Protein AF-A0A527ZCD8-F1 (afdb_monomer)

Structure (mmCIF, N/CA/C/O backbone):
data_AF-A0A527ZCD8-F1
#
_entry.id   AF-A0A527ZCD8-F1
#
loop_
_atom_site.group_PDB
_atom_site.id
_atom_site.type_symbol
_atom_site.label_atom_id
_atom_site.label_alt_id
_atom_site.label_comp_id
_atom_site.label_asym_id
_atom_site.label_entity_id
_atom_site.label_seq_id
_atom_site.pdbx_PDB_ins_code
_atom_site.Cartn_x
_atom_site.Cartn_y
_atom_site.Cartn_z
_atom_site.occupancy
_atom_site.B_iso_or_equiv
_atom_site.auth_seq_id
_atom_site.auth_comp_id
_atom_site.auth_asym_id
_atom_site.auth_atom_id
_atom_site.pdbx_PDB_model_num
ATOM 1 N N . ASN A 1 1 ? 20.587 1.169 -8.574 1.00 58.72 1 ASN A N 1
ATOM 2 C CA . ASN A 1 1 ? 19.930 -0.132 -8.830 1.00 58.72 1 ASN A CA 1
ATOM 3 C C . ASN A 1 1 ? 20.428 -1.143 -7.818 1.00 58.72 1 ASN A C 1
ATOM 5 O O . ASN A 1 1 ? 21.631 -1.314 -7.736 1.00 58.72 1 ASN A O 1
ATOM 9 N N . GLN A 1 2 ? 19.539 -1.773 -7.044 1.00 76.19 2 GLN A N 1
ATOM 10 C CA . GLN A 1 2 ? 19.919 -2.746 -6.000 1.00 76.19 2 GLN A CA 1
ATOM 11 C C . GLN A 1 2 ? 20.311 -4.122 -6.559 1.00 76.19 2 GLN A C 1
ATOM 13 O O . GLN A 1 2 ? 21.020 -4.866 -5.900 1.00 76.19 2 GLN A O 1
ATOM 18 N N . LEU A 1 3 ? 19.861 -4.446 -7.774 1.00 81.38 3 LEU A N 1
ATOM 19 C CA . LEU A 1 3 ? 20.125 -5.727 -8.436 1.00 81.38 3 LEU A CA 1
ATOM 20 C C . LEU A 1 3 ? 21.284 -5.662 -9.444 1.00 81.38 3 LEU A C 1
ATOM 22 O O . LEU A 1 3 ? 21.553 -6.650 -10.107 1.00 81.38 3 LEU A O 1
ATOM 26 N N . SER A 1 4 ? 21.938 -4.504 -9.604 1.00 87.94 4 SER A N 1
ATOM 27 C CA . SER A 1 4 ? 23.024 -4.292 -10.583 1.00 87.94 4 SER A CA 1
ATOM 28 C C . SER A 1 4 ? 22.717 -4.726 -12.030 1.00 87.94 4 SER A C 1
ATOM 30 O O . SER A 1 4 ? 23.634 -4.951 -12.810 1.00 87.94 4 SER A O 1
ATOM 32 N N . ILE A 1 5 ? 21.436 -4.790 -12.409 1.00 90.38 5 ILE A N 1
ATOM 33 C CA . ILE A 1 5 ? 20.973 -5.125 -13.764 1.00 90.38 5 ILE A CA 1
ATOM 34 C C . ILE A 1 5 ? 20.558 -3.877 -14.568 1.00 90.38 5 ILE A C 1
ATOM 36 O O . ILE A 1 5 ? 20.216 -2.836 -13.974 1.00 90.38 5 ILE A O 1
ATOM 40 N N . PRO A 1 6 ? 20.537 -3.968 -15.913 1.00 93.19 6 PRO A N 1
ATOM 41 C CA . PRO A 1 6 ? 19.943 -2.963 -16.789 1.00 93.19 6 PRO A CA 1
ATOM 42 C C . PRO A 1 6 ? 18.467 -2.682 -16.468 1.00 93.19 6 PRO A C 1
ATOM 44 O O . PRO A 1 6 ? 17.726 -3.538 -15.983 1.00 93.19 6 PRO A O 1
ATOM 47 N N . ARG A 1 7 ? 18.008 -1.462 -16.780 1.00 88.69 7 ARG A N 1
ATOM 48 C CA . ARG A 1 7 ? 16.610 -1.039 -16.556 1.00 88.69 7 ARG A CA 1
ATOM 49 C C . ARG A 1 7 ? 15.598 -1.894 -17.315 1.00 88.69 7 ARG A C 1
ATOM 51 O O . ARG A 1 7 ? 14.540 -2.192 -16.768 1.00 88.69 7 ARG A O 1
ATOM 58 N N . GLU A 1 8 ? 15.917 -2.265 -18.551 1.00 92.00 8 GLU A N 1
AT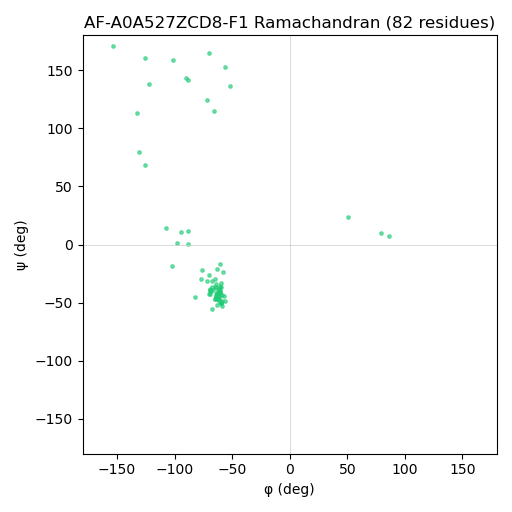OM 59 C CA . GLU A 1 8 ? 15.043 -3.100 -19.380 1.00 92.00 8 GLU A CA 1
ATOM 60 C C . GLU A 1 8 ? 14.857 -4.487 -18.7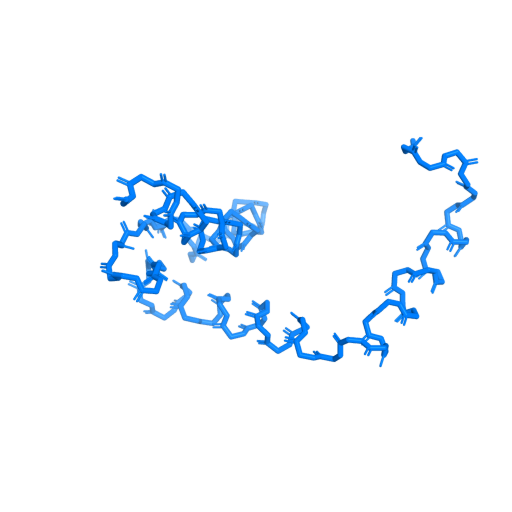65 1.00 92.00 8 GLU A C 1
ATOM 62 O O . GLU A 1 8 ? 13.728 -4.958 -18.632 1.00 92.00 8 GLU A O 1
ATOM 67 N N . GLU A 1 9 ? 15.948 -5.091 -18.291 1.00 92.06 9 GLU A N 1
ATOM 68 C CA . GLU A 1 9 ? 15.916 -6.384 -17.612 1.00 92.06 9 GLU A CA 1
ATOM 69 C C . GLU A 1 9 ? 15.100 -6.318 -16.313 1.00 92.06 9 GLU A C 1
ATOM 71 O O . GLU A 1 9 ? 14.244 -7.169 -16.069 1.00 92.06 9 GLU A O 1
ATOM 76 N N . ALA A 1 10 ? 15.270 -5.254 -15.521 1.00 92.50 10 ALA A N 1
ATOM 77 C CA . ALA A 1 10 ? 14.455 -5.028 -14.328 1.00 92.50 10 ALA A CA 1
ATOM 78 C C . ALA A 1 10 ? 12.955 -4.899 -14.661 1.00 92.50 10 ALA A C 1
ATOM 80 O O . ALA A 1 10 ? 12.110 -5.452 -13.954 1.00 92.50 10 ALA A O 1
ATOM 81 N N . GLY A 1 11 ? 12.612 -4.201 -15.748 1.00 91.25 11 GLY A N 1
ATOM 82 C CA . GLY A 1 11 ? 11.231 -4.066 -16.215 1.00 91.25 11 GLY A CA 1
ATOM 83 C C . GLY A 1 11 ? 10.626 -5.402 -16.652 1.00 91.25 11 GLY A C 1
ATOM 84 O O . GLY A 1 11 ? 9.513 -5.743 -16.239 1.00 91.25 11 GLY A O 1
ATOM 85 N N . ALA A 1 12 ? 11.375 -6.190 -17.425 1.00 93.56 12 ALA A N 1
ATOM 86 C CA . ALA A 1 12 ? 10.966 -7.528 -17.848 1.00 93.56 12 ALA A CA 1
ATOM 87 C C . ALA A 1 12 ? 10.763 -8.467 -16.648 1.00 93.56 12 ALA A C 1
ATOM 89 O O . ALA A 1 12 ? 9.774 -9.202 -16.594 1.00 93.56 12 ALA A O 1
ATOM 90 N N . TYR A 1 13 ? 11.647 -8.390 -15.651 1.00 92.12 13 TYR A N 1
ATOM 91 C CA . TYR A 1 13 ? 11.531 -9.155 -14.414 1.00 92.12 13 TYR A CA 1
ATOM 92 C C . TYR A 1 13 ? 10.248 -8.817 -13.644 1.00 92.12 13 TYR A C 1
ATOM 94 O O . TYR A 1 13 ? 9.492 -9.719 -13.281 1.00 92.12 13 TYR A O 1
ATOM 102 N N . ILE A 1 14 ? 9.949 -7.526 -13.450 1.00 90.38 14 ILE A N 1
ATOM 103 C CA . ILE A 1 14 ? 8.715 -7.074 -12.785 1.00 90.38 14 ILE A CA 1
ATOM 104 C C . ILE A 1 14 ? 7.476 -7.577 -13.535 1.00 90.38 14 ILE A C 1
ATOM 106 O O . ILE A 1 14 ? 6.527 -8.060 -12.912 1.00 90.38 14 ILE A O 1
ATOM 110 N N . LYS A 1 15 ? 7.474 -7.494 -14.871 1.00 92.25 15 LYS A N 1
ATOM 111 C CA . LYS A 1 15 ? 6.362 -7.982 -15.695 1.00 92.25 15 LYS A CA 1
ATOM 112 C C . LYS A 1 15 ? 6.126 -9.477 -15.469 1.00 92.25 15 LYS A C 1
ATOM 114 O O . LYS A 1 15 ? 5.018 -9.858 -15.095 1.00 92.25 15 LYS A O 1
ATOM 119 N N . LYS A 1 16 ? 7.178 -10.290 -15.603 1.00 94.81 16 LYS A N 1
ATOM 120 C CA . LYS A 1 16 ? 7.126 -11.746 -15.410 1.00 94.81 16 LYS A CA 1
ATOM 121 C C . LYS A 1 16 ? 6.701 -12.133 -13.992 1.00 94.81 16 LYS A C 1
ATOM 123 O O . LYS A 1 16 ? 5.959 -13.095 -13.809 1.00 94.81 16 LYS A O 1
ATOM 128 N N . TYR A 1 17 ? 7.145 -11.379 -12.986 1.00 93.81 17 TYR A N 1
ATOM 129 C CA . TYR A 1 17 ? 6.753 -11.588 -11.594 1.00 93.81 17 TYR A CA 1
ATOM 130 C C . TYR A 1 17 ? 5.235 -11.471 -11.417 1.00 93.81 17 TYR A C 1
ATOM 132 O O . TYR A 1 17 ? 4.602 -12.364 -10.862 1.00 93.81 17 TYR A O 1
ATOM 140 N N . PHE A 1 18 ? 4.628 -10.414 -11.956 1.00 92.50 18 PHE A N 1
ATOM 141 C CA . PHE A 1 18 ? 3.182 -10.237 -11.870 1.00 92.50 18 PHE A CA 1
ATOM 142 C C . PHE A 1 18 ? 2.377 -11.194 -12.755 1.00 92.50 18 PHE A C 1
ATOM 144 O O . PHE A 1 18 ? 1.270 -11.556 -12.376 1.00 92.50 18 PHE A O 1
ATOM 151 N N . GLU A 1 19 ? 2.904 -11.613 -13.908 1.00 93.94 19 GLU A N 1
ATOM 152 C CA . GLU A 1 19 ? 2.273 -12.664 -14.723 1.00 93.94 19 GLU A CA 1
ATOM 153 C C . GLU A 1 19 ? 2.194 -13.988 -13.960 1.00 93.94 19 GLU A C 1
ATOM 155 O O . GLU A 1 19 ? 1.195 -14.698 -14.040 1.00 93.94 19 GLU A O 1
ATOM 160 N N . ARG A 1 20 ? 3.234 -14.309 -13.183 1.00 96.44 20 ARG A N 1
ATOM 161 C CA . ARG A 1 20 ? 3.274 -15.528 -12.372 1.00 96.44 20 ARG A CA 1
ATOM 162 C C . ARG A 1 20 ? 2.429 -15.440 -11.103 1.00 96.44 20 ARG A C 1
ATOM 164 O O . ARG A 1 20 ? 1.931 -16.463 -10.642 1.00 96.44 20 ARG A O 1
ATOM 171 N N . PHE A 1 21 ? 2.274 -14.244 -10.544 1.00 94.81 21 PHE A N 1
ATOM 172 C CA . PHE A 1 21 ? 1.532 -14.003 -9.309 1.00 94.81 21 PHE A CA 1
ATOM 173 C C . PHE A 1 21 ? 0.448 -12.929 -9.515 1.00 94.81 21 PHE A C 1
ATOM 175 O O . PHE A 1 21 ? 0.551 -11.833 -8.953 1.00 94.81 21 PHE A O 1
ATOM 182 N N . PRO A 1 22 ? -0.606 -13.221 -10.305 1.00 91.62 22 PRO A N 1
ATOM 183 C CA . PRO A 1 22 ? -1.629 -12.234 -10.661 1.00 91.62 22 PRO A CA 1
ATOM 184 C C . PRO A 1 22 ? -2.353 -11.667 -9.433 1.00 91.62 22 PRO A C 1
ATOM 186 O O . PRO A 1 22 ? -2.558 -10.457 -9.356 1.00 91.62 22 PRO A O 1
ATOM 189 N N . GLY A 1 23 ? -2.596 -12.499 -8.412 1.00 95.00 23 GLY A N 1
ATOM 190 C CA . GLY A 1 23 ? -3.252 -12.084 -7.168 1.00 95.00 23 GLY A CA 1
ATOM 191 C C . GLY A 1 23 ? -2.517 -10.987 -6.385 1.00 95.00 23 GLY A C 1
ATOM 192 O O . GLY A 1 23 ? -3.122 -10.325 -5.546 1.00 95.00 23 GLY A O 1
ATOM 193 N N . ILE A 1 24 ? -1.230 -10.735 -6.667 1.00 94.44 24 ILE A N 1
ATOM 194 C CA . ILE A 1 24 ? -0.514 -9.594 -6.078 1.00 94.44 24 ILE A CA 1
ATOM 195 C C . ILE A 1 24 ? -1.063 -8.273 -6.630 1.00 94.44 24 ILE A C 1
ATOM 197 O O . ILE A 1 24 ? -1.216 -7.322 -5.864 1.00 94.44 24 ILE A O 1
ATOM 201 N N . ARG A 1 25 ? -1.381 -8.196 -7.932 1.00 92.69 25 ARG A N 1
ATOM 202 C CA . ARG A 1 25 ? -2.005 -6.994 -8.511 1.00 92.69 25 ARG A CA 1
ATOM 203 C C . ARG A 1 25 ? -3.391 -6.782 -7.928 1.00 92.69 25 ARG A C 1
ATOM 205 O O . ARG A 1 25 ? -3.664 -5.690 -7.443 1.00 92.69 25 ARG A O 1
ATOM 212 N N . ASP A 1 26 ? -4.188 -7.845 -7.868 1.00 95.25 26 ASP A N 1
ATOM 213 C CA . ASP A 1 26 ? -5.538 -7.791 -7.305 1.00 95.25 26 ASP A CA 1
ATOM 214 C C . ASP A 1 26 ? -5.512 -7.288 -5.857 1.00 95.25 26 ASP A C 1
ATOM 216 O O . ASP A 1 26 ? -6.268 -6.393 -5.485 1.00 95.25 26 ASP A O 1
ATOM 220 N N . TYR A 1 27 ? -4.579 -7.793 -5.043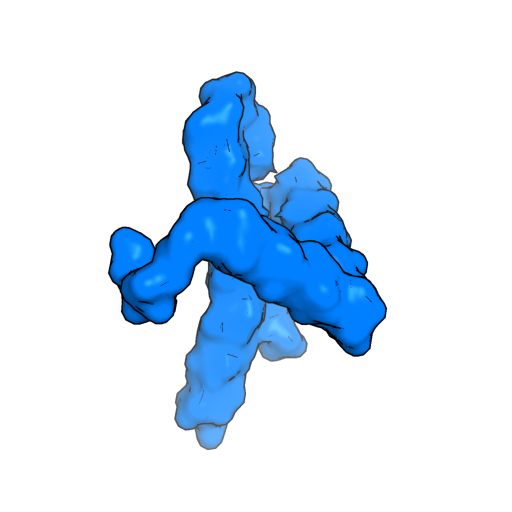 1.00 95.44 27 TYR A N 1
ATOM 221 C CA . TYR A 1 27 ? -4.389 -7.336 -3.669 1.00 95.44 27 TYR A CA 1
ATOM 222 C C . TYR A 1 27 ? -3.998 -5.854 -3.580 1.00 95.44 27 TYR A C 1
ATOM 224 O O . TYR A 1 27 ? -4.531 -5.121 -2.738 1.00 95.44 27 TYR A O 1
ATOM 232 N N . ILE A 1 28 ? -3.059 -5.412 -4.423 1.00 95.88 28 ILE A N 1
ATOM 233 C CA . ILE A 1 28 ? -2.609 -4.017 -4.483 1.00 95.88 28 ILE A CA 1
ATOM 234 C C . ILE A 1 28 ? -3.786 -3.104 -4.830 1.00 95.88 28 ILE A C 1
ATOM 236 O O . ILE A 1 28 ? -4.028 -2.124 -4.122 1.00 95.88 28 ILE A O 1
ATOM 240 N 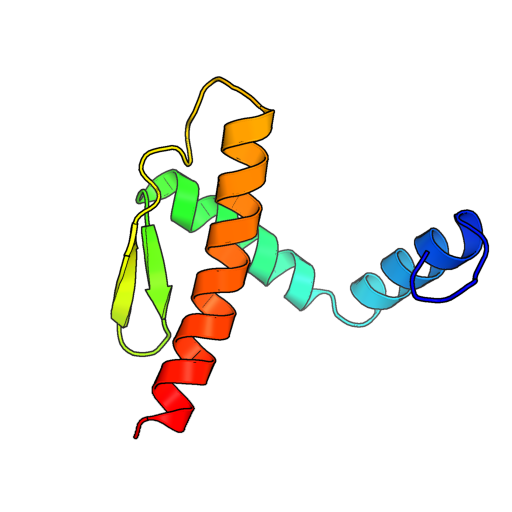N . ASP A 1 29 ? -4.526 -3.431 -5.884 1.00 96.19 29 ASP A N 1
ATOM 241 C CA . ASP A 1 29 ? -5.605 -2.593 -6.395 1.00 96.19 29 ASP A CA 1
ATOM 242 C C . ASP A 1 29 ? -6.797 -2.574 -5.436 1.00 96.19 29 ASP A C 1
ATOM 244 O O . ASP A 1 29 ? -7.294 -1.496 -5.103 1.00 96.19 29 ASP A O 1
ATOM 248 N N . ALA A 1 30 ? -7.177 -3.726 -4.877 1.00 97.12 30 ALA A N 1
ATOM 249 C CA . ALA A 1 30 ? -8.214 -3.810 -3.852 1.00 97.12 30 ALA A CA 1
ATOM 250 C C . ALA A 1 30 ? -7.841 -3.023 -2.587 1.00 97.12 30 ALA A C 1
ATOM 252 O O . ALA A 1 30 ? -8.677 -2.315 -2.029 1.00 97.12 30 ALA A O 1
ATOM 25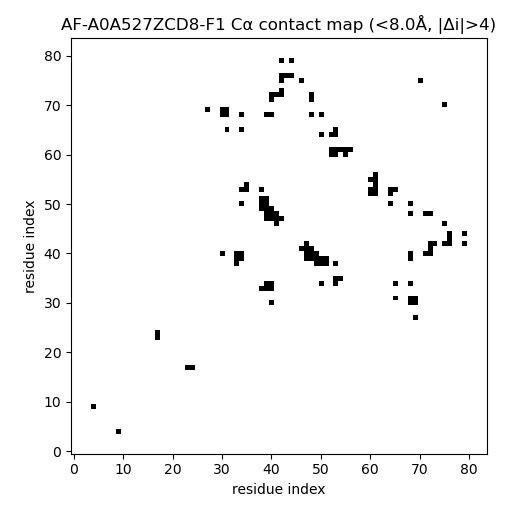3 N N . THR A 1 31 ? -6.582 -3.089 -2.137 1.00 97.50 31 THR A N 1
ATOM 254 C CA . THR A 1 31 ? -6.143 -2.351 -0.940 1.00 97.50 31 THR A CA 1
ATOM 255 C C . THR A 1 31 ? -6.122 -0.842 -1.185 1.00 97.50 31 THR A C 1
ATOM 257 O O . THR A 1 31 ? -6.534 -0.080 -0.311 1.00 97.50 31 THR A O 1
ATOM 260 N N . LYS A 1 32 ? -5.714 -0.387 -2.378 1.00 97.12 32 LYS A N 1
ATOM 261 C CA . LYS A 1 32 ? -5.816 1.031 -2.760 1.00 97.12 32 LYS A CA 1
ATOM 262 C C . LYS A 1 32 ? -7.264 1.498 -2.826 1.00 97.12 32 LYS A C 1
ATOM 264 O O . LYS A 1 32 ? -7.561 2.576 -2.317 1.00 97.12 32 LYS A O 1
ATOM 269 N N . ALA A 1 33 ? -8.142 0.714 -3.452 1.00 97.88 33 ALA A N 1
ATOM 270 C CA . ALA A 1 33 ? -9.562 1.028 -3.565 1.00 97.88 33 ALA A CA 1
ATOM 271 C C . ALA A 1 33 ? -10.201 1.153 -2.178 1.00 97.88 33 ALA A C 1
ATOM 273 O O . ALA A 1 33 ? -10.764 2.198 -1.867 1.00 97.88 33 ALA A O 1
ATOM 274 N N . TYR A 1 34 ? -9.982 0.164 -1.309 1.00 98.00 34 TYR A N 1
ATOM 275 C CA . TYR A 1 34 ? -10.435 0.188 0.080 1.00 98.00 34 TYR A CA 1
ATOM 276 C C . TYR A 1 34 ? -9.911 1.421 0.828 1.00 98.00 34 TYR A C 1
ATOM 278 O O . TYR A 1 34 ? -10.681 2.163 1.431 1.00 98.00 34 TYR A O 1
ATOM 286 N N . ALA A 1 35 ? -8.607 1.710 0.741 1.00 98.06 35 ALA A N 1
ATOM 287 C CA . ALA A 1 35 ? -8.032 2.880 1.400 1.00 98.06 35 ALA A CA 1
ATOM 288 C C . ALA A 1 35 ? -8.659 4.190 0.893 1.00 98.06 35 ALA A C 1
ATOM 290 O O . ALA A 1 35 ? -8.957 5.078 1.689 1.00 98.06 35 ALA A O 1
ATOM 291 N N . ARG A 1 36 ? -8.900 4.309 -0.419 1.00 97.25 36 ARG A N 1
ATOM 292 C CA . ARG A 1 36 ? -9.578 5.464 -1.025 1.00 97.25 36 ARG A CA 1
ATOM 293 C C . ARG A 1 36 ? -11.061 5.539 -0.676 1.00 97.25 36 ARG A C 1
ATOM 295 O O . ARG A 1 36 ? -11.607 6.635 -0.701 1.00 97.25 36 ARG A O 1
ATOM 302 N N . GLU A 1 37 ? -11.725 4.437 -0.371 1.00 97.75 37 GLU A N 1
ATOM 303 C CA . GLU A 1 37 ? -13.139 4.413 0.010 1.00 97.75 37 GLU A CA 1
ATOM 304 C C . GLU A 1 37 ? -13.332 4.748 1.491 1.00 97.75 37 GLU A C 1
ATOM 306 O O . GLU A 1 37 ? -14.140 5.611 1.826 1.00 97.75 37 GLU A O 1
ATOM 311 N N . TYR A 1 38 ? -12.520 4.169 2.373 1.00 97.81 38 TYR A N 1
ATOM 312 C CA . TYR A 1 38 ? -12.714 4.271 3.822 1.00 97.81 38 TYR A CA 1
ATOM 313 C C . TYR A 1 38 ? -11.780 5.267 4.516 1.00 97.81 38 TYR A C 1
ATOM 315 O O . TYR A 1 38 ? -12.065 5.712 5.625 1.00 97.81 38 TYR A O 1
ATOM 323 N N . GLY A 1 39 ? -10.671 5.660 3.885 1.00 98.00 39 GLY A N 1
ATOM 324 C CA . GLY A 1 39 ? -9.663 6.523 4.512 1.00 98.00 39 GLY A CA 1
ATOM 325 C C . GLY A 1 39 ? -8.722 5.790 5.474 1.00 98.00 39 GLY A C 1
ATOM 326 O O . GLY A 1 39 ? -7.967 6.433 6.203 1.00 98.00 39 GLY A O 1
ATOM 327 N N . TYR A 1 40 ? -8.760 4.458 5.510 1.00 98.25 40 TYR A N 1
ATOM 328 C CA . TYR A 1 40 ? -7.886 3.615 6.325 1.00 98.25 40 TYR A CA 1
ATOM 329 C C . TYR A 1 40 ? -7.726 2.225 5.697 1.00 98.25 40 TYR A C 1
ATOM 331 O O . TYR A 1 40 ? -8.423 1.878 4.748 1.00 98.25 40 TYR A O 1
ATOM 339 N N . VAL A 1 41 ? -6.809 1.425 6.237 1.00 98.50 41 VAL A N 1
ATOM 340 C CA . VAL A 1 41 ? -6.708 -0.023 5.983 1.00 98.50 41 VAL A CA 1
ATOM 341 C C . VAL A 1 41 ? -6.725 -0.788 7.300 1.00 98.50 41 VAL A C 1
ATOM 343 O O . VAL A 1 41 ? -6.440 -0.220 8.355 1.00 98.50 41 VAL A O 1
ATOM 346 N N . GLU A 1 42 ? -7.036 -2.078 7.232 1.00 98.00 42 GLU A N 1
ATOM 347 C CA . GLU A 1 42 ? -7.109 -2.973 8.388 1.00 98.00 42 GLU A CA 1
ATOM 348 C C . GLU A 1 42 ? -6.155 -4.157 8.234 1.00 98.00 42 GLU A C 1
ATOM 350 O O . GLU A 1 42 ? -6.053 -4.750 7.154 1.00 98.00 42 GLU A O 1
ATOM 355 N N . THR A 1 43 ? -5.471 -4.523 9.321 1.00 97.06 43 THR A N 1
ATOM 356 C CA . THR A 1 43 ? -4.774 -5.814 9.416 1.00 97.06 43 THR A CA 1
ATOM 357 C C . THR A 1 43 ? -5.787 -6.957 9.510 1.00 97.06 43 THR A C 1
ATOM 359 O O . THR A 1 43 ? -6.959 -6.732 9.810 1.00 97.06 43 THR A O 1
ATOM 362 N N . ILE A 1 44 ? -5.352 -8.205 9.293 1.00 94.75 44 ILE A N 1
ATOM 363 C CA . ILE A 1 44 ? -6.244 -9.384 9.392 1.00 94.75 44 ILE A CA 1
ATOM 364 C C . ILE A 1 44 ? -6.894 -9.508 10.785 1.00 94.75 44 ILE A C 1
ATOM 366 O O . ILE A 1 44 ? -7.973 -10.078 10.915 1.00 94.75 44 ILE A O 1
ATOM 370 N N . PHE A 1 45 ? -6.281 -8.930 11.820 1.00 95.50 45 PHE A N 1
ATOM 371 C CA . PHE A 1 45 ? -6.812 -8.933 13.186 1.00 95.50 45 PHE A CA 1
ATOM 372 C C . PHE A 1 45 ? -7.626 -7.679 13.540 1.00 95.50 45 PHE A C 1
ATOM 374 O O . PHE A 1 45 ? -7.945 -7.469 14.708 1.00 95.50 45 PHE A O 1
ATOM 381 N N . GLY A 1 46 ? -7.961 -6.838 12.557 1.00 95.88 46 GLY A N 1
ATOM 382 C CA . GLY A 1 46 ? -8.861 -5.695 12.731 1.00 95.88 46 GLY A CA 1
ATOM 383 C C . GLY A 1 46 ? -8.198 -4.406 13.222 1.00 95.88 46 GLY A C 1
ATOM 384 O O . GLY A 1 46 ? -8.892 -3.428 13.499 1.00 95.88 46 GLY A O 1
ATOM 385 N N . ARG A 1 47 ? -6.863 -4.346 13.320 1.00 97.56 47 ARG A N 1
ATOM 386 C CA . ARG A 1 47 ? -6.172 -3.095 13.660 1.00 97.56 47 ARG A CA 1
ATOM 387 C C . ARG A 1 47 ? -6.227 -2.128 12.478 1.00 97.56 47 ARG A C 1
ATOM 389 O O . ARG A 1 47 ? -5.764 -2.460 11.389 1.00 97.56 47 ARG A O 1
ATOM 396 N N . ARG A 1 48 ? -6.746 -0.920 12.714 1.00 98.12 48 ARG A N 1
ATOM 397 C CA . ARG A 1 48 ? -6.904 0.143 11.708 1.00 98.12 48 ARG A CA 1
ATOM 398 C C . ARG A 1 48 ? -5.689 1.057 11.615 1.00 98.12 48 ARG A C 1
ATOM 400 O O . ARG A 1 48 ? -5.086 1.404 12.627 1.00 98.12 48 ARG A O 1
ATOM 407 N N . ILE A 1 49 ? -5.370 1.480 10.394 1.00 98.19 49 ILE A N 1
ATOM 408 C CA . ILE A 1 49 ? -4.281 2.411 10.079 1.00 98.19 49 ILE A CA 1
ATOM 409 C C . ILE A 1 49 ? -4.836 3.475 9.131 1.00 98.19 49 ILE A C 1
ATOM 411 O O . ILE A 1 49 ? -5.221 3.167 8.002 1.00 98.19 49 ILE A O 1
ATOM 415 N N . HIS A 1 50 ? -4.915 4.716 9.609 1.00 98.12 50 HIS A N 1
ATOM 416 C CA . HIS A 1 50 ? -5.598 5.814 8.924 1.00 98.12 50 HIS A CA 1
ATOM 417 C C . HIS A 1 50 ? -4.683 6.566 7.951 1.00 98.12 50 HIS A 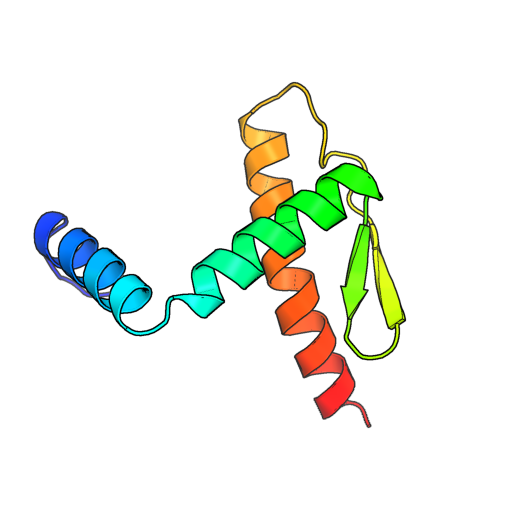C 1
ATOM 419 O O . HIS A 1 50 ? -3.523 6.835 8.253 1.00 98.12 50 HIS A O 1
ATOM 425 N N . TYR A 1 51 ? -5.249 6.958 6.809 1.00 97.94 51 TYR A N 1
ATOM 426 C CA . TYR A 1 51 ? -4.592 7.715 5.745 1.00 97.94 51 TYR A CA 1
ATOM 427 C C . TYR A 1 51 ? -5.466 8.911 5.335 1.00 97.94 51 TYR A C 1
ATOM 429 O O . TYR A 1 51 ? -6.161 8.840 4.320 1.00 97.94 51 TYR A O 1
ATOM 437 N N . PRO A 1 52 ? -5.459 10.020 6.100 1.00 95.19 52 PRO A N 1
ATOM 438 C CA . PRO A 1 52 ? -6.307 11.184 5.813 1.00 95.19 52 PRO A CA 1
ATOM 439 C C . PRO A 1 52 ? -6.035 11.786 4.424 1.00 95.19 52 PRO A C 1
ATOM 441 O O . PRO A 1 52 ? -6.956 12.207 3.731 1.00 95.19 52 PRO A O 1
ATOM 444 N N . GLU A 1 53 ? -4.784 11.717 3.967 1.00 97.56 53 GLU A N 1
ATOM 445 C CA . GLU A 1 53 ? -4.329 12.258 2.682 1.00 97.56 53 GLU A CA 1
ATOM 446 C C . GLU A 1 53 ? -4.458 11.270 1.502 1.00 97.56 53 GLU A C 1
ATOM 448 O O . GLU A 1 53 ? -3.946 11.521 0.408 1.00 97.56 53 GLU A O 1
ATOM 453 N N . ILE A 1 54 ? -5.157 10.139 1.664 1.00 97.88 54 ILE A N 1
ATOM 454 C CA . ILE A 1 54 ? -5.314 9.134 0.591 1.00 97.88 54 ILE A CA 1
ATOM 455 C C . ILE A 1 54 ? -6.075 9.667 -0.635 1.00 97.88 54 ILE A C 1
ATOM 457 O O . ILE A 1 54 ? -5.943 9.130 -1.733 1.00 97.88 54 ILE A O 1
ATOM 461 N N . ARG A 1 55 ? -6.852 10.745 -0.465 1.00 97.19 55 ARG A N 1
ATOM 462 C CA . ARG A 1 55 ? -7.588 11.439 -1.537 1.00 97.19 55 ARG A CA 1
ATOM 463 C C . ARG A 1 55 ? -6.984 12.794 -1.899 1.00 97.19 55 ARG A C 1
ATOM 465 O O . ARG A 1 55 ? -7.646 13.582 -2.567 1.00 97.19 55 ARG A O 1
ATOM 472 N N . SER A 1 56 ? -5.757 13.076 -1.455 1.00 97.56 56 SER A N 1
ATOM 473 C CA . SER A 1 56 ? -5.102 14.361 -1.704 1.00 97.56 56 SER A CA 1
ATOM 474 C C . SER A 1 56 ? -5.128 14.701 -3.196 1.00 97.56 56 SER A C 1
ATOM 476 O O . SER A 1 56 ? -4.873 13.838 -4.047 1.00 97.56 56 SER A O 1
ATOM 478 N N . SER A 1 57 ? -5.436 15.955 -3.531 1.00 97.19 57 SER A N 1
ATOM 479 C CA . SER A 1 57 ? -5.398 16.444 -4.914 1.00 97.19 57 SER A CA 1
ATOM 480 C C . SER A 1 57 ? -3.970 16.415 -5.466 1.00 97.19 57 SER A C 1
ATOM 482 O O . SER A 1 57 ? -3.773 16.133 -6.651 1.00 97.19 57 SER A O 1
ATOM 484 N N . ASN A 1 58 ? -2.970 16.577 -4.592 1.00 98.00 58 ASN A N 1
ATOM 485 C CA . ASN A 1 58 ? -1.558 16.452 -4.925 1.00 98.00 58 ASN A CA 1
ATOM 486 C C . ASN A 1 58 ? -1.211 14.994 -5.318 1.00 98.00 58 ASN A C 1
ATOM 488 O O . ASN A 1 58 ? -1.259 14.097 -4.468 1.00 98.00 58 ASN A O 1
ATOM 492 N N . PRO A 1 59 ? -0.817 14.731 -6.583 1.00 97.12 59 PRO A N 1
ATOM 493 C CA . PRO A 1 59 ? -0.544 13.375 -7.060 1.00 97.12 59 PRO A CA 1
ATOM 494 C C . PRO A 1 59 ? 0.577 12.656 -6.309 1.00 97.12 59 PRO A C 1
ATOM 496 O O . PRO A 1 59 ? 0.479 11.451 -6.082 1.00 97.12 59 PRO A O 1
ATOM 499 N N . SER A 1 60 ? 1.618 13.379 -5.890 1.00 97.62 60 SER A N 1
ATOM 500 C CA . SER A 1 60 ? 2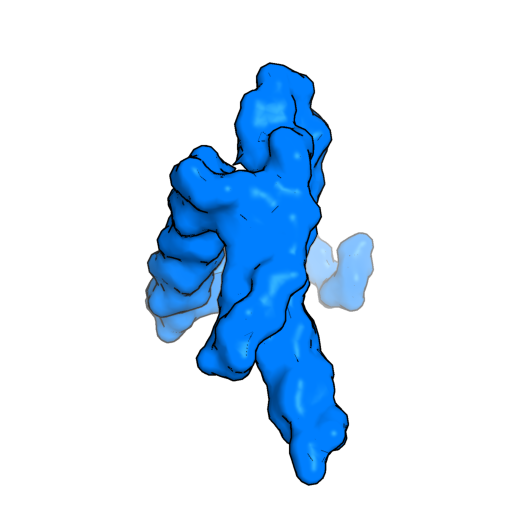.758 12.803 -5.170 1.00 97.62 60 SER A CA 1
ATOM 501 C C . SER A 1 60 ? 2.362 12.348 -3.768 1.00 97.62 60 SER A C 1
ATOM 503 O O . SER A 1 60 ? 2.726 11.248 -3.350 1.00 97.62 60 SER A O 1
ATOM 505 N N . VAL A 1 61 ? 1.565 13.161 -3.067 1.00 97.88 61 VAL A N 1
ATOM 506 C CA . VAL A 1 61 ? 1.030 12.828 -1.737 1.00 97.88 61 VAL A CA 1
ATOM 507 C C . VAL A 1 61 ? 0.093 11.628 -1.834 1.00 97.88 61 VAL A C 1
ATOM 509 O O . VAL A 1 61 ? 0.240 10.665 -1.080 1.00 97.88 61 VAL A O 1
ATOM 512 N N . ARG A 1 62 ? -0.821 11.629 -2.806 1.00 97.56 62 ARG A N 1
ATOM 513 C CA . ARG A 1 62 ? -1.741 10.513 -3.045 1.00 97.56 62 ARG A CA 1
ATOM 514 C C . ARG A 1 62 ? -1.000 9.209 -3.352 1.00 97.56 62 ARG A C 1
ATOM 516 O O . ARG A 1 62 ? -1.241 8.199 -2.696 1.00 97.56 62 ARG A O 1
ATOM 523 N N . ALA A 1 63 ? -0.036 9.234 -4.275 1.00 96.62 63 ALA A N 1
ATOM 524 C CA . ALA A 1 63 ? 0.762 8.059 -4.632 1.00 96.62 63 ALA A CA 1
ATOM 525 C C . ALA A 1 63 ? 1.620 7.541 -3.464 1.00 96.62 63 ALA A C 1
ATOM 527 O O . ALA A 1 63 ? 1.841 6.334 -3.330 1.00 96.62 63 ALA A O 1
ATOM 528 N N . PHE A 1 64 ? 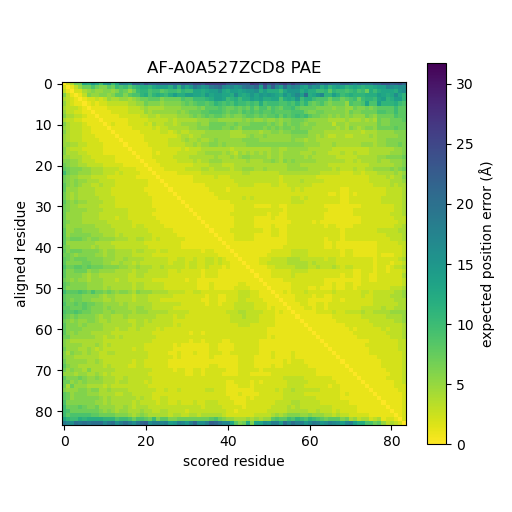2.116 8.434 -2.604 1.00 97.94 64 PHE A N 1
ATOM 529 C CA . PHE A 1 64 ? 2.788 8.039 -1.370 1.00 97.94 64 PHE A CA 1
ATOM 530 C C . PHE A 1 64 ? 1.833 7.297 -0.429 1.00 97.94 64 PHE A C 1
ATOM 532 O O . PHE A 1 64 ? 2.149 6.177 -0.027 1.00 97.94 64 PHE A O 1
ATOM 539 N N . ASN A 1 65 ? 0.661 7.868 -0.141 1.00 98.19 65 ASN A N 1
ATOM 540 C CA . ASN A 1 65 ? -0.327 7.266 0.758 1.00 98.19 65 ASN A CA 1
ATOM 541 C C . ASN A 1 65 ? -0.842 5.916 0.236 1.00 98.19 65 ASN A C 1
ATOM 543 O O . ASN A 1 65 ? -0.969 4.975 1.011 1.00 98.19 65 ASN A O 1
ATOM 547 N N . GLU A 1 66 ? -1.054 5.775 -1.074 1.00 97.69 66 GLU A N 1
ATOM 548 C CA . GLU A 1 66 ? -1.436 4.497 -1.690 1.00 97.69 66 GLU A CA 1
ATOM 549 C C . GLU A 1 66 ? -0.382 3.406 -1.504 1.00 97.69 66 GLU A C 1
ATOM 551 O O . GLU A 1 66 ? -0.714 2.260 -1.220 1.00 97.69 66 GLU A O 1
ATOM 556 N N . ARG A 1 67 ? 0.903 3.739 -1.656 1.00 97.75 67 ARG A N 1
ATOM 557 C CA . ARG A 1 67 ? 1.983 2.775 -1.399 1.00 97.75 67 ARG A CA 1
ATOM 558 C C . ARG A 1 67 ? 2.101 2.457 0.086 1.00 97.75 67 ARG A C 1
ATOM 560 O O . ARG A 1 67 ? 2.328 1.306 0.449 1.00 97.75 67 ARG A O 1
ATOM 567 N N . ALA A 1 68 ? 1.961 3.468 0.938 1.00 98.00 68 ALA A N 1
ATOM 568 C CA . ALA A 1 68 ? 2.036 3.302 2.379 1.00 98.00 68 ALA A CA 1
ATOM 569 C C . ALA A 1 68 ? 0.914 2.391 2.897 1.00 98.00 68 ALA A C 1
ATOM 571 O O . ALA A 1 68 ? 1.196 1.508 3.701 1.00 98.00 68 ALA A O 1
ATOM 572 N N . SER A 1 69 ? -0.316 2.540 2.395 1.00 98.06 69 SER A N 1
ATOM 573 C CA . SER A 1 69 ? -1.471 1.755 2.841 1.00 98.06 69 SER A CA 1
ATOM 574 C C . SER A 1 69 ? -1.365 0.270 2.490 1.00 98.06 69 SER A C 1
ATOM 576 O O . SER A 1 69 ? -1.657 -0.581 3.331 1.00 98.06 69 SER A O 1
ATOM 578 N N . ILE A 1 70 ? -0.853 -0.064 1.301 1.00 97.62 70 ILE A N 1
ATOM 579 C CA . ILE A 1 70 ? -0.553 -1.453 0.915 1.00 97.62 70 ILE A CA 1
ATOM 580 C C . ILE A 1 70 ? 0.463 -2.066 1.882 1.00 97.62 70 ILE A C 1
ATOM 582 O O . ILE A 1 70 ? 0.241 -3.146 2.431 1.00 97.62 70 ILE A O 1
ATOM 586 N N . ASN A 1 71 ? 1.571 -1.357 2.117 1.00 96.88 71 ASN A N 1
ATOM 587 C CA . ASN A 1 71 ? 2.636 -1.842 2.989 1.00 96.88 71 ASN A CA 1
ATOM 588 C C . ASN A 1 71 ? 2.159 -2.003 4.431 1.00 96.88 71 ASN A C 1
ATOM 590 O O . ASN A 1 71 ? 2.458 -3.013 5.060 1.00 96.88 71 ASN A O 1
ATOM 594 N N . ALA A 1 72 ? 1.390 -1.048 4.949 1.00 97.25 72 ALA A N 1
ATOM 595 C CA . ALA A 1 72 ? 0.909 -1.079 6.320 1.00 97.25 72 ALA A CA 1
ATOM 596 C C . ALA A 1 72 ? -0.051 -2.240 6.584 1.00 97.25 72 ALA A C 1
ATOM 598 O O . ALA A 1 72 ? 0.028 -2.863 7.640 1.00 97.25 72 ALA A O 1
ATOM 599 N N . ARG A 1 73 ? -0.903 -2.595 5.616 1.00 95.00 73 ARG A N 1
ATOM 600 C CA . ARG A 1 73 ? -1.772 -3.771 5.724 1.00 95.00 73 ARG A CA 1
ATOM 601 C C . ARG A 1 73 ? -0.966 -5.069 5.821 1.00 95.00 73 ARG A C 1
ATOM 603 O O . ARG A 1 73 ? -1.233 -5.894 6.697 1.00 95.00 73 ARG A O 1
ATOM 610 N N . LEU A 1 74 ? 0.035 -5.233 4.955 1.00 96.00 74 LEU A N 1
ATOM 611 C CA . LEU A 1 74 ? 0.905 -6.411 4.925 1.00 96.00 74 LEU A CA 1
ATOM 612 C C . LEU A 1 74 ? 1.792 -6.503 6.179 1.00 96.00 74 LEU A C 1
ATOM 614 O O . LEU A 1 74 ? 1.764 -7.499 6.899 1.00 96.00 74 LEU A O 1
ATOM 618 N N . GLN A 1 75 ? 2.555 -5.447 6.461 1.00 97.38 75 GLN A N 1
ATOM 619 C CA . GLN A 1 75 ? 3.511 -5.393 7.569 1.00 97.38 75 GLN A CA 1
ATOM 620 C C . GLN A 1 75 ? 2.814 -5.367 8.927 1.00 97.38 75 GLN A C 1
ATOM 622 O O . GLN A 1 75 ? 3.270 -6.018 9.861 1.00 97.38 75 GLN A O 1
ATOM 627 N N . GLY A 1 76 ? 1.695 -4.648 9.041 1.00 96.56 76 GLY A N 1
ATOM 628 C CA . GLY A 1 76 ? 0.897 -4.605 10.261 1.00 96.56 76 GLY A CA 1
ATOM 629 C C . GLY A 1 76 ? 0.362 -5.985 10.622 1.00 96.56 76 GLY A C 1
ATOM 630 O O . GLY A 1 76 ? 0.488 -6.399 11.771 1.00 96.56 76 GLY A O 1
ATOM 631 N N . THR A 1 77 ? -0.136 -6.729 9.630 1.00 96.62 77 THR A N 1
ATOM 632 C CA . THR A 1 77 ? -0.561 -8.121 9.822 1.00 96.62 77 THR A CA 1
ATOM 633 C C . THR A 1 77 ? 0.606 -9.004 10.262 1.00 96.62 77 THR A C 1
ATOM 635 O O . THR A 1 77 ? 0.470 -9.741 11.233 1.00 96.62 77 THR A O 1
ATOM 638 N N . ALA A 1 78 ? 1.768 -8.909 9.608 1.00 97.06 78 ALA A N 1
ATOM 639 C CA . ALA A 1 78 ? 2.949 -9.680 10.004 1.00 97.06 78 ALA A CA 1
ATOM 640 C C . ALA A 1 78 ? 3.398 -9.360 11.443 1.00 97.06 78 ALA A C 1
ATOM 642 O O . ALA A 1 78 ? 3.696 -10.265 12.218 1.00 97.06 78 ALA A O 1
ATOM 643 N N . ALA A 1 79 ? 3.391 -8.082 11.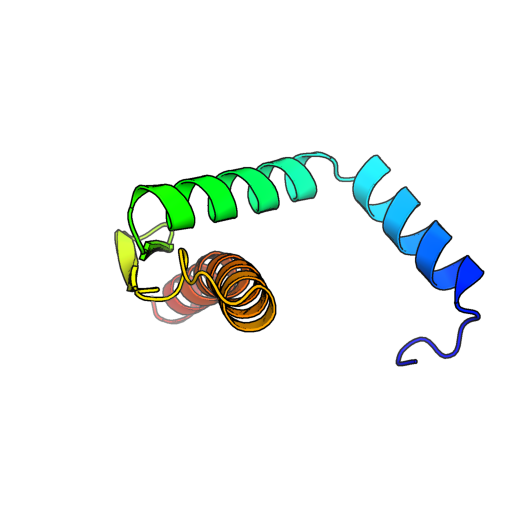827 1.00 96.75 79 ALA A N 1
ATOM 644 C CA . ALA A 1 79 ? 3.718 -7.655 13.183 1.00 96.75 79 ALA A CA 1
ATOM 645 C C . ALA A 1 79 ? 2.712 -8.176 14.221 1.00 96.75 79 ALA A C 1
ATOM 647 O O . ALA A 1 79 ? 3.115 -8.527 15.327 1.00 96.75 79 ALA A O 1
ATOM 648 N N . ASP A 1 80 ? 1.426 -8.241 13.871 1.00 95.69 80 ASP A N 1
ATOM 649 C CA . ASP A 1 80 ? 0.390 -8.795 14.747 1.00 95.69 80 ASP A CA 1
ATOM 650 C C . ASP A 1 80 ? 0.567 -10.308 14.951 1.00 95.69 80 ASP A C 1
ATOM 652 O O . ASP A 1 80 ? 0.356 -10.796 16.057 1.00 95.69 80 ASP A O 1
ATOM 656 N N . ILE A 1 81 ? 0.998 -11.043 13.916 1.00 96.06 81 ILE A N 1
ATOM 657 C CA . ILE A 1 81 ? 1.331 -12.474 14.022 1.00 96.06 81 ILE A CA 1
ATOM 658 C C . ILE A 1 81 ? 2.510 -12.687 14.978 1.00 96.06 81 ILE A C 1
ATOM 660 O O . ILE A 1 81 ? 2.444 -13.565 15.825 1.00 96.06 81 ILE A O 1
ATOM 664 N N . ILE A 1 82 ? 3.575 -11.886 14.859 1.00 95.75 82 ILE A N 1
ATOM 665 C CA . ILE A 1 82 ? 4.805 -12.044 15.660 1.00 95.75 82 ILE A CA 1
ATOM 666 C C . ILE A 1 82 ? 4.582 -11.732 17.148 1.00 95.75 82 ILE A C 1
ATOM 668 O O . ILE A 1 82 ? 5.285 -12.264 18.000 1.00 95.75 82 ILE A O 1
ATOM 672 N N . ARG A 1 83 ? 3.660 -10.819 17.469 1.00 89.81 83 ARG A N 1
ATOM 673 C CA . ARG A 1 83 ? 3.427 -10.339 18.843 1.00 89.81 83 ARG A CA 1
ATOM 674 C C . ARG A 1 83 ? 2.412 -11.167 19.640 1.00 89.81 83 ARG A C 1
ATOM 676 O O . ARG A 1 83 ? 2.128 -10.794 20.777 1.00 89.81 83 ARG A O 1
ATOM 683 N N . ARG A 1 84 ? 1.842 -12.216 19.052 1.00 68.62 84 ARG A N 1
ATOM 684 C CA . ARG A 1 84 ? 0.979 -13.182 19.741 1.00 68.62 84 ARG A CA 1
ATOM 685 C C . ARG A 1 84 ? 1.798 -14.360 20.237 1.00 68.62 84 ARG A C 1
ATOM 687 O O . ARG A 1 84 ? 1.485 -14.813 21.356 1.00 68.62 84 ARG A O 1
#

Sequence (84 aa):
NQLSIPREEAGAYIKKYFERFPGIRDYIDATKAYAREYGYVETIFGRRIHYPEIRSSNPSVRAFNERASINARLQGTAADIIRR

Foldseek 3Di:
DVVPDDPVVVVVVVVVVCVVVVVVVVLLVVQLVVCVVPQWDAAPVGDIDGHVCCVPPPPVSVVVSSVVSSCCRVVVNVVVVVVD

pLDDT: mean 94.62, std 6.07, range [58.72, 98.5]

Nearest PDB structures (foldseek):
  4ez6-assembly1_A  TM=9.552E-01  e=9.693E-06  Geobacillus kaustophilus HTA426
  4bwm-assembly1_A  TM=9.095E-01  e=7.942E-06  Thermus aquaticus
  4dsf-assembly1_A  TM=9.522E-01  e=1.649E-05  Geobacillus kaustophilus HTA426
  8efk-assembly1_A  TM=9.425E-01  e=7.591E-05  Lates calcarifer
  8efc-assembly1_A  TM=9.371E-01  e=8.113E-05  Lates calcarifer

Mean predicted aligned error: 3.73 Å

Solvent-accessible surface area (backbone atoms only — not comparable to full-atom values): 4760 Å² total; per-residue (Å²): 118,97,80,79,61,57,70,67,58,54,52,52,49,54,52,54,50,42,71,75,40,54,68,58,57,53,50,51,53,51,44,38,50,46,24,61,72,70,35,32,43,55,20,90,86,65,55,75,49,78,35,89,52,38,76,40,86,50,65,67,56,18,56,49,39,44,54,48,48,47,49,47,30,56,51,45,32,52,53,55,63,73,74,107

Secondary structure (DSSP, 8-state):
-TT---HHHHHHHHHHHHHH-HHHHHHHHHHHHHHHHHSEEE-TT--EEE-GGGG-SSHHHHHHHHHHHHHHHHHHHHHHHHT-

Radius of gyration: 15.13 Å; Cα contacts (8 Å, |Δi|>4): 68; chains: 1; bounding box: 36×32×39 Å